Protein AF-A0A920U3R0-F1 (afdb_monomer_lite)

Foldseek 3Di:
DDDDPPDDDDPDDDPDQQCPDVVRDDDDQQDKDWDWDDDPPDIDIDIDGHHDPVRVPDDDDDDDPDDD

Structure (mmCIF, N/CA/C/O backbone):
data_AF-A0A920U3R0-F1
#
_entry.id   AF-A0A920U3R0-F1
#
loop_
_atom_site.group_PDB
_atom_site.id
_atom_site.type_symbol
_atom_site.label_atom_id
_atom_site.label_alt_id
_atom_site.label_comp_id
_atom_site.label_asym_id
_atom_site.label_entity_id
_atom_site.label_seq_id
_atom_site.pdbx_PDB_ins_code
_atom_site.Cartn_x
_atom_site.Cartn_y
_atom_site.Cartn_z
_atom_site.occupancy
_atom_site.B_iso_or_equiv
_atom_site.auth_seq_id
_atom_site.auth_comp_id
_atom_site.auth_asym_id
_atom_site.auth_atom_id
_atom_site.pdbx_PDB_model_num
ATOM 1 N N . MET A 1 1 ? -27.124 3.310 2.827 1.00 82.00 1 MET A N 1
ATOM 2 C CA . MET A 1 1 ? -26.224 2.147 2.999 1.00 82.00 1 MET A CA 1
ATOM 3 C C . MET A 1 1 ? -25.643 2.235 4.404 1.00 82.00 1 MET A C 1
ATOM 5 O O . MET A 1 1 ? -25.273 3.336 4.788 1.00 82.00 1 MET A O 1
ATOM 9 N N . THR A 1 2 ? -25.643 1.145 5.179 1.00 93.38 2 THR A N 1
ATOM 10 C CA . THR A 1 2 ? -25.270 1.139 6.611 1.00 93.38 2 THR A CA 1
ATOM 11 C C . THR A 1 2 ? -24.144 0.139 6.841 1.00 93.38 2 THR A C 1
ATOM 13 O O . THR A 1 2 ? -24.200 -0.954 6.276 1.00 93.38 2 THR A O 1
ATOM 16 N N . LEU A 1 3 ? -23.150 0.508 7.654 1.00 95.50 3 LEU A N 1
ATOM 17 C CA . LEU A 1 3 ? -22.038 -0.373 8.014 1.00 95.50 3 LEU A CA 1
ATOM 18 C C . LEU A 1 3 ? -22.497 -1.479 8.962 1.00 95.50 3 LEU A C 1
ATOM 20 O O . LEU A 1 3 ? -23.339 -1.259 9.837 1.00 95.50 3 LEU A O 1
ATOM 24 N N . LYS A 1 4 ? -21.917 -2.659 8.785 1.00 96.44 4 LYS A N 1
ATOM 25 C CA . LYS A 1 4 ? -22.127 -3.835 9.621 1.00 96.44 4 LYS A CA 1
ATOM 26 C C . LYS A 1 4 ? -20.830 -4.208 10.328 1.00 96.44 4 LYS A C 1
ATOM 28 O O . LYS A 1 4 ? -19.725 -3.873 9.903 1.00 96.44 4 LYS A O 1
ATOM 33 N N . THR A 1 5 ? -20.964 -4.909 11.445 1.00 95.94 5 THR A N 1
ATOM 34 C CA . THR A 1 5 ? -19.812 -5.444 12.170 1.00 95.94 5 THR A CA 1
ATOM 35 C C . THR A 1 5 ? -19.026 -6.396 11.274 1.00 95.94 5 THR A C 1
ATOM 37 O O . THR A 1 5 ? -19.603 -7.298 10.672 1.00 95.94 5 THR A O 1
ATOM 40 N N . GLY A 1 6 ? -17.709 -6.199 11.218 1.00 95.44 6 GLY A N 1
ATOM 41 C CA . GLY A 1 6 ? -16.807 -6.968 10.359 1.00 95.44 6 GLY A CA 1
ATOM 42 C C . GLY A 1 6 ? -16.484 -6.293 9.026 1.00 95.44 6 GLY A C 1
ATOM 43 O O . GLY A 1 6 ? -15.574 -6.754 8.341 1.00 95.44 6 GLY A O 1
ATOM 44 N N . ASP A 1 7 ? -17.153 -5.191 8.678 1.00 97.12 7 ASP A N 1
ATOM 45 C CA . ASP A 1 7 ? -16.817 -4.434 7.474 1.00 97.12 7 ASP A CA 1
ATOM 46 C C . ASP A 1 7 ? -15.414 -3.813 7.595 1.00 97.12 7 ASP A C 1
ATOM 48 O O . ASP A 1 7 ? -15.066 -3.189 8.602 1.00 97.12 7 ASP A O 1
ATOM 52 N N . ILE A 1 8 ? -14.610 -3.961 6.540 1.00 94.69 8 ILE A N 1
ATOM 53 C CA . ILE A 1 8 ? -13.264 -3.389 6.441 1.00 94.69 8 ILE A CA 1
ATOM 54 C C . ILE A 1 8 ? -13.290 -2.269 5.404 1.00 94.69 8 ILE A C 1
ATOM 56 O O . ILE A 1 8 ? -13.649 -2.489 4.249 1.00 94.69 8 ILE A O 1
ATOM 60 N N . ILE A 1 9 ? -12.865 -1.070 5.805 1.00 94.12 9 ILE A N 1
ATOM 61 C CA . ILE A 1 9 ? -12.746 0.087 4.914 1.00 94.12 9 ILE A CA 1
ATOM 62 C C . ILE A 1 9 ? -11.267 0.370 4.668 1.00 94.12 9 ILE A C 1
ATOM 64 O O . ILE A 1 9 ? -10.510 0.657 5.595 1.00 94.12 9 ILE A O 1
ATOM 68 N N . THR A 1 10 ? -10.853 0.337 3.405 1.00 94.00 10 THR A N 1
ATOM 69 C CA . THR A 1 10 ? -9.530 0.811 2.991 1.00 94.00 10 THR A CA 1
ATOM 70 C C . THR A 1 10 ? -9.613 2.300 2.669 1.00 94.00 10 THR A C 1
ATOM 72 O O . THR A 1 10 ? -10.339 2.704 1.767 1.00 94.00 10 THR A O 1
ATOM 75 N N . THR A 1 11 ? -8.854 3.132 3.382 1.00 94.00 11 THR A N 1
ATOM 76 C CA . THR A 1 11 ? -8.905 4.605 3.269 1.00 94.00 11 THR A CA 1
ATOM 77 C C . THR A 1 11 ? -8.147 5.173 2.064 1.00 94.00 11 THR A C 1
ATOM 79 O O . THR A 1 11 ? -8.015 6.387 1.922 1.00 94.00 11 THR A O 1
ATOM 82 N N . GLY A 1 12 ? -7.664 4.301 1.179 1.00 90.69 12 GLY A N 1
ATOM 83 C CA . GLY A 1 12 ? -6.870 4.657 0.011 1.00 90.69 12 GLY A CA 1
ATOM 84 C C . GLY A 1 12 ? -5.363 4.598 0.260 1.00 90.69 12 GLY A C 1
ATOM 85 O O . GLY A 1 12 ? -4.880 4.522 1.389 1.00 90.69 12 GLY A O 1
ATOM 86 N N . THR A 1 13 ? -4.607 4.596 -0.834 1.00 91.88 13 THR A N 1
ATOM 87 C CA . THR A 1 13 ? -3.141 4.595 -0.822 1.00 91.88 13 THR A CA 1
ATOM 88 C C . THR A 1 13 ? -2.639 5.981 -1.229 1.00 91.88 13 THR A C 1
ATOM 90 O O . THR A 1 13 ? -3.153 6.532 -2.208 1.00 91.88 13 THR A O 1
ATOM 93 N N . PRO A 1 14 ? -1.646 6.553 -0.523 1.00 90.94 14 PRO A N 1
ATOM 94 C CA . PRO A 1 14 ? -0.976 7.777 -0.955 1.00 90.94 14 PRO A CA 1
ATOM 95 C C . PRO A 1 14 ? -0.353 7.656 -2.355 1.00 90.94 14 PRO A C 1
ATOM 97 O O . PRO A 1 14 ? -0.308 6.584 -2.965 1.00 90.94 14 PRO A O 1
ATOM 100 N N . THR A 1 15 ? 0.163 8.766 -2.879 1.00 89.50 15 THR A N 1
ATOM 101 C CA . THR A 1 15 ? 0.930 8.759 -4.132 1.00 89.50 15 THR A CA 1
ATOM 102 C C . THR A 1 15 ? 2.193 7.895 -4.015 1.00 89.50 15 THR A C 1
ATOM 104 O O . THR A 1 15 ? 2.678 7.613 -2.922 1.00 89.50 15 THR A O 1
ATOM 107 N N . GLY A 1 16 ? 2.722 7.446 -5.158 1.00 88.31 16 GLY A N 1
ATOM 108 C CA . GLY A 1 16 ? 3.897 6.564 -5.206 1.00 88.31 16 GLY A CA 1
ATOM 109 C C . GLY A 1 16 ? 3.581 5.084 -5.432 1.00 88.31 16 GLY A C 1
ATOM 110 O O . GLY A 1 16 ? 4.487 4.257 -5.395 1.00 88.31 16 GLY A O 1
ATOM 111 N N . ALA A 1 17 ? 2.324 4.732 -5.714 1.00 89.56 17 ALA A N 1
ATOM 112 C CA . ALA A 1 17 ? 2.007 3.416 -6.258 1.00 89.56 17 ALA A CA 1
ATOM 113 C C . ALA A 1 17 ? 2.701 3.222 -7.619 1.00 89.56 17 ALA A C 1
ATOM 115 O O . ALA A 1 17 ? 2.617 4.089 -8.488 1.00 89.56 17 ALA A O 1
ATOM 116 N N . GLY A 1 18 ? 3.330 2.060 -7.811 1.00 87.69 18 GLY A N 1
ATOM 117 C CA . GLY A 1 18 ? 4.105 1.695 -9.002 1.00 87.69 18 GLY A CA 1
ATOM 118 C C . GLY A 1 18 ? 3.389 1.895 -10.347 1.00 87.69 18 GLY A C 1
ATOM 119 O O . GLY A 1 18 ? 4.011 2.246 -11.346 1.00 87.69 18 GLY A O 1
ATOM 120 N N . ALA A 1 19 ? 2.060 1.766 -10.345 1.00 88.31 19 ALA A N 1
ATOM 121 C CA . ALA A 1 19 ? 1.202 1.986 -11.508 1.00 88.31 19 ALA A CA 1
ATOM 122 C C . ALA A 1 19 ? 1.143 3.449 -11.988 1.00 88.31 19 ALA A C 1
ATOM 124 O O . ALA A 1 19 ? 0.711 3.700 -13.105 1.00 88.31 19 ALA A O 1
ATOM 125 N N . ARG A 1 20 ? 1.526 4.418 -11.144 1.00 87.50 20 ARG A N 1
ATOM 126 C CA . ARG A 1 20 ? 1.483 5.857 -11.460 1.00 87.50 20 ARG A CA 1
ATOM 127 C C . ARG A 1 20 ? 2.816 6.408 -11.986 1.00 87.50 20 ARG A C 1
ATOM 129 O O . ARG A 1 20 ? 2.928 7.617 -12.158 1.00 87.50 20 ARG A O 1
ATOM 136 N N . PHE A 1 21 ? 3.821 5.556 -12.185 1.00 89.12 21 PHE A N 1
ATOM 137 C CA . PHE A 1 21 ? 5.094 5.933 -12.805 1.00 89.12 21 PHE A CA 1
ATOM 138 C C . PHE A 1 21 ? 5.022 5.783 -14.330 1.00 89.12 21 PHE A C 1
ATOM 140 O O . PHE A 1 21 ? 4.255 4.960 -14.825 1.00 89.12 21 PHE A O 1
ATOM 147 N N . ASP A 1 22 ? 5.847 6.545 -15.052 1.00 88.94 22 ASP A N 1
ATOM 148 C CA . ASP A 1 22 ? 6.074 6.389 -16.491 1.00 88.94 22 ASP A CA 1
ATOM 149 C C . ASP A 1 22 ? 7.583 6.189 -16.750 1.00 88.94 22 ASP A C 1
ATOM 151 O O . ASP A 1 22 ?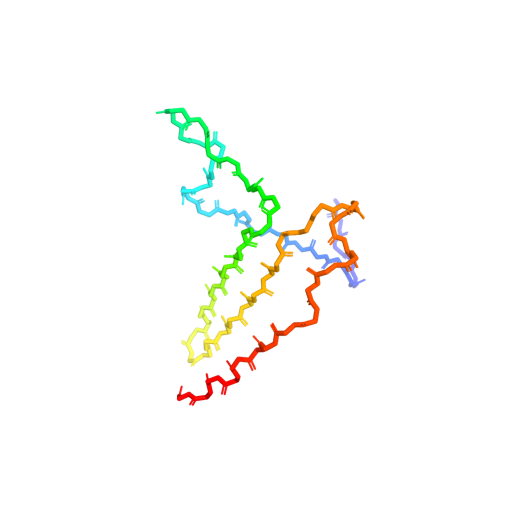 8.357 7.133 -16.559 1.00 88.94 22 ASP A O 1
ATOM 155 N N . PRO A 1 23 ? 8.040 4.967 -17.089 1.00 88.38 23 PRO A N 1
ATOM 156 C CA . PRO A 1 23 ? 7.252 3.745 -17.274 1.00 88.38 23 PRO A CA 1
ATOM 157 C C . PRO A 1 23 ? 6.717 3.155 -15.946 1.00 88.38 23 PRO A C 1
ATOM 159 O O . PRO A 1 23 ? 7.354 3.318 -14.896 1.00 88.38 23 PRO A O 1
ATOM 162 N N . PRO A 1 24 ? 5.582 2.425 -15.962 1.00 92.44 24 PRO A N 1
ATOM 163 C CA . PRO A 1 24 ? 5.032 1.783 -14.769 1.00 92.44 24 PRO A CA 1
ATOM 164 C C . PRO A 1 24 ? 5.986 0.752 -14.163 1.00 92.44 24 PRO A C 1
ATOM 166 O O . PRO A 1 24 ? 6.640 -0.013 -14.872 1.00 92.44 24 PRO A O 1
ATOM 169 N N . ARG A 1 25 ? 6.029 0.686 -12.830 1.00 92.56 25 ARG A N 1
ATOM 170 C CA . ARG A 1 25 ? 6.875 -0.256 -12.083 1.00 92.56 25 ARG A CA 1
ATOM 171 C C . ARG A 1 25 ? 6.006 -1.195 -11.261 1.00 92.56 25 ARG A C 1
ATOM 173 O O . ARG A 1 25 ? 5.512 -0.812 -10.204 1.00 92.56 25 ARG A O 1
ATOM 180 N N . PHE A 1 26 ? 5.811 -2.413 -11.746 1.00 92.56 26 PHE A N 1
ATOM 181 C CA . PHE A 1 26 ? 5.049 -3.443 -11.041 1.00 92.56 26 PHE A CA 1
ATOM 182 C C . PHE A 1 26 ? 5.958 -4.368 -10.232 1.00 92.56 26 PHE A C 1
ATOM 184 O O . PHE A 1 26 ? 7.161 -4.431 -10.473 1.00 92.56 26 PHE A O 1
ATOM 191 N N . LEU A 1 27 ? 5.357 -5.062 -9.265 1.00 91.88 27 LEU A N 1
ATOM 192 C CA . LEU A 1 27 ? 6.038 -6.075 -8.467 1.00 91.88 27 LEU A CA 1
ATOM 193 C C . LEU A 1 27 ? 6.349 -7.300 -9.328 1.00 91.88 27 LEU A C 1
ATOM 195 O O . LEU A 1 27 ? 5.504 -7.737 -10.113 1.00 91.88 27 LEU A O 1
ATOM 199 N N . VAL A 1 28 ? 7.530 -7.872 -9.132 1.00 91.50 28 VAL A N 1
ATOM 200 C CA . VAL A 1 28 ? 7.965 -9.115 -9.771 1.00 91.50 28 VAL A CA 1
ATOM 201 C C . VAL A 1 28 ? 8.260 -10.193 -8.721 1.00 91.50 28 VAL A C 1
ATOM 203 O O . VAL A 1 28 ? 8.517 -9.874 -7.556 1.00 91.50 28 VAL A O 1
ATOM 206 N N . PRO A 1 29 ? 8.211 -11.487 -9.086 1.00 92.81 29 PRO A N 1
ATOM 207 C CA . PRO A 1 29 ? 8.622 -12.560 -8.187 1.00 92.81 29 PRO A CA 1
ATOM 208 C C . PRO A 1 29 ? 10.040 -12.342 -7.643 1.00 92.81 29 PRO A C 1
ATOM 210 O O . PRO A 1 29 ? 10.958 -12.041 -8.401 1.00 92.81 29 PRO A O 1
ATOM 213 N N . GLY A 1 30 ? 10.211 -12.510 -6.333 1.00 89.75 30 GLY A N 1
ATOM 214 C CA . GLY A 1 30 ? 11.448 -12.214 -5.607 1.00 89.75 30 GLY A CA 1
ATOM 215 C C . GLY A 1 30 ? 11.432 -10.866 -4.881 1.00 89.75 30 GLY A C 1
ATOM 216 O O . GLY A 1 30 ? 12.213 -10.676 -3.946 1.00 89.75 30 GLY A O 1
ATOM 217 N N . ASP A 1 31 ? 10.516 -9.957 -5.227 1.00 93.25 31 ASP A N 1
ATOM 218 C CA . ASP A 1 31 ? 10.394 -8.680 -4.528 1.00 93.25 31 ASP A CA 1
ATOM 219 C C . ASP A 1 31 ? 9.918 -8.868 -3.083 1.00 93.25 31 ASP A C 1
ATOM 221 O 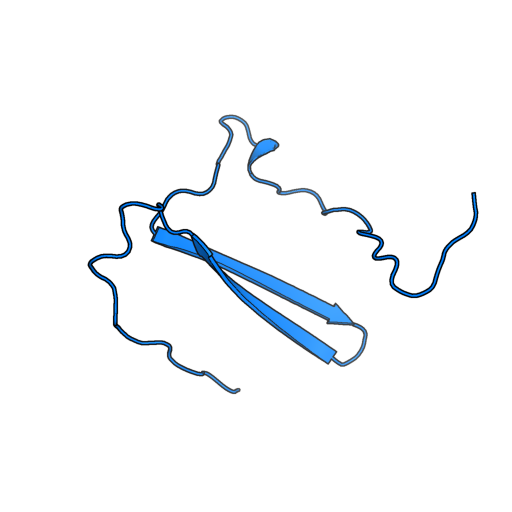O . ASP A 1 31 ? 9.101 -9.734 -2.760 1.00 93.25 31 ASP A O 1
ATOM 225 N N . THR A 1 32 ? 10.401 -8.003 -2.192 1.00 93.88 32 THR A N 1
ATOM 226 C CA . THR A 1 32 ? 9.906 -7.908 -0.815 1.00 93.88 32 THR A CA 1
ATOM 227 C C . THR A 1 32 ? 9.291 -6.534 -0.587 1.00 93.88 32 THR A C 1
ATOM 229 O O . THR A 1 32 ? 9.980 -5.514 -0.587 1.00 93.88 32 THR A O 1
ATOM 232 N N . LEU A 1 33 ? 7.982 -6.505 -0.351 1.00 92.56 33 LEU A N 1
ATOM 233 C CA . LEU A 1 33 ? 7.238 -5.303 -0.009 1.00 92.56 33 LEU A CA 1
ATOM 234 C C . LEU A 1 33 ? 7.335 -5.042 1.495 1.00 92.56 33 LEU A C 1
ATOM 236 O O . LEU A 1 33 ? 6.940 -5.876 2.310 1.00 92.56 33 LEU A O 1
ATOM 240 N N . ARG A 1 34 ? 7.808 -3.849 1.864 1.00 95.31 34 ARG A N 1
ATOM 241 C CA . ARG A 1 34 ? 7.771 -3.334 3.238 1.00 95.31 34 ARG A CA 1
ATOM 242 C C . ARG A 1 34 ? 6.735 -2.226 3.348 1.00 95.31 34 ARG A C 1
ATOM 244 O O . ARG A 1 34 ? 6.916 -1.158 2.771 1.00 95.31 34 ARG A O 1
ATOM 251 N N . SER A 1 35 ? 5.709 -2.437 4.164 1.00 91.44 35 SER A N 1
ATOM 252 C CA . SER A 1 35 ? 4.767 -1.386 4.548 1.00 91.44 35 SER A CA 1
ATOM 253 C C . SER A 1 35 ? 4.962 -1.017 6.013 1.00 91.44 35 SER A C 1
ATOM 255 O O . SER A 1 35 ? 5.131 -1.886 6.868 1.00 91.44 35 SER A O 1
ATOM 257 N N . ARG A 1 36 ? 4.959 0.282 6.315 1.00 93.06 36 ARG A N 1
ATOM 258 C CA . ARG A 1 36 ? 5.005 0.796 7.685 1.00 93.06 36 ARG A CA 1
ATOM 259 C C . ARG A 1 36 ? 3.881 1.782 7.899 1.00 93.06 36 ARG A C 1
ATOM 261 O O . ARG A 1 36 ? 3.707 2.700 7.106 1.00 93.06 36 ARG A O 1
ATOM 268 N N . CYS A 1 37 ? 3.169 1.612 9.000 1.00 90.94 37 CYS A N 1
ATOM 269 C CA . CYS A 1 37 ? 2.141 2.540 9.429 1.00 90.94 37 CYS A CA 1
ATOM 270 C C . CYS A 1 37 ? 2.401 2.914 10.882 1.00 90.94 37 CYS A C 1
ATOM 272 O O . CYS A 1 37 ? 2.608 2.040 11.728 1.00 90.94 37 CYS A O 1
ATOM 274 N N . ARG A 1 38 ? 2.403 4.216 11.159 1.00 93.75 38 ARG A N 1
ATOM 275 C CA . ARG A 1 38 ? 2.462 4.740 12.517 1.00 93.75 38 ARG A CA 1
ATOM 276 C C . ARG A 1 38 ? 1.112 5.340 12.868 1.00 93.75 38 ARG A C 1
ATOM 278 O O . ARG A 1 38 ? 0.590 6.146 12.105 1.00 93.75 38 ARG A O 1
ATOM 285 N N . VAL A 1 39 ? 0.585 4.973 14.027 1.00 89.62 39 VAL A N 1
ATOM 286 C CA . VAL A 1 39 ? -0.617 5.579 14.597 1.00 89.62 39 VAL A CA 1
ATOM 287 C C . VAL A 1 39 ? -0.252 6.104 15.971 1.00 89.62 39 VAL A C 1
ATOM 289 O O . VAL A 1 39 ? -0.024 5.321 16.892 1.00 89.62 39 VAL A O 1
ATOM 292 N N . SER A 1 40 ? -0.171 7.432 16.085 1.00 90.31 40 SER A N 1
ATOM 293 C CA . SER A 1 40 ? 0.298 8.116 17.291 1.00 90.31 40 SER A CA 1
ATOM 294 C C . SER A 1 40 ? 1.658 7.556 17.753 1.00 90.31 40 SER A C 1
ATOM 296 O O . SER A 1 40 ? 2.680 7.748 17.083 1.00 90.31 40 SER A O 1
ATOM 298 N N . GLU A 1 41 ? 1.684 6.797 18.844 1.00 88.62 41 GLU A N 1
ATOM 299 C CA . GLU A 1 41 ? 2.894 6.231 19.442 1.00 88.62 41 GLU A CA 1
ATOM 300 C C . GLU A 1 41 ? 3.276 4.851 18.890 1.00 88.62 41 GLU A C 1
ATOM 302 O O . GLU A 1 41 ? 4.409 4.411 19.064 1.00 88.62 41 GLU A O 1
ATOM 307 N N . ILE A 1 42 ? 2.375 4.174 18.174 1.00 86.56 42 ILE A N 1
ATOM 308 C CA . ILE A 1 42 ? 2.584 2.792 17.733 1.00 86.56 42 ILE A CA 1
ATOM 309 C C . ILE A 1 42 ? 3.082 2.769 16.292 1.00 86.56 42 ILE A C 1
ATOM 311 O O . ILE A 1 42 ? 2.384 3.219 15.385 1.00 86.56 42 ILE A O 1
ATOM 315 N N . LEU A 1 43 ? 4.250 2.166 16.062 1.00 89.81 43 LEU A N 1
ATOM 316 C CA . LEU A 1 43 ? 4.745 1.825 14.729 1.00 89.81 43 LEU A CA 1
ATOM 317 C C . LEU A 1 43 ? 4.514 0.338 14.447 1.00 89.81 43 LEU A C 1
ATOM 319 O O . LEU A 1 43 ? 4.987 -0.524 15.181 1.00 89.81 43 LEU A O 1
ATOM 323 N N . LYS A 1 44 ? 3.833 0.035 13.342 1.00 91.88 44 LYS A N 1
ATOM 324 C CA . LYS A 1 44 ? 3.675 -1.326 12.821 1.00 91.88 44 LYS A CA 1
ATOM 325 C C . LYS A 1 44 ? 4.375 -1.454 11.479 1.00 91.88 44 LYS A C 1
ATOM 327 O O . LYS A 1 44 ? 4.281 -0.569 10.628 1.00 91.88 44 LYS A O 1
ATOM 332 N N . THR A 1 45 ? 5.068 -2.574 11.300 1.00 92.50 45 THR A N 1
ATOM 333 C CA . THR A 1 45 ? 5.716 -2.945 10.039 1.00 92.50 45 THR A CA 1
ATOM 334 C C . THR A 1 45 ? 5.127 -4.257 9.547 1.00 92.50 45 THR A C 1
ATOM 336 O O . THR A 1 45 ? 5.009 -5.204 10.316 1.00 92.50 45 THR A O 1
ATOM 339 N N . MET A 1 46 ? 4.796 -4.308 8.262 1.00 92.56 46 MET A N 1
ATOM 340 C CA . MET A 1 46 ? 4.392 -5.513 7.555 1.00 92.56 46 MET A CA 1
ATOM 341 C C . MET A 1 46 ? 5.372 -5.771 6.416 1.00 92.56 46 MET A C 1
ATOM 343 O O . MET A 1 46 ? 5.742 -4.851 5.683 1.00 92.56 46 MET A O 1
ATOM 347 N N . TRP A 1 47 ? 5.760 -7.031 6.271 1.00 92.88 47 TRP A N 1
ATOM 348 C CA . TRP A 1 47 ? 6.594 -7.512 5.180 1.00 92.88 47 TRP A CA 1
ATOM 349 C C . TRP A 1 47 ? 5.806 -8.541 4.378 1.00 92.88 47 TRP A C 1
ATOM 351 O O . TRP A 1 47 ? 5.149 -9.399 4.964 1.00 92.88 47 TRP A O 1
ATOM 361 N N . SER A 1 48 ? 5.865 -8.456 3.054 1.00 90.06 48 SER A N 1
ATOM 362 C CA . SER A 1 48 ? 5.265 -9.438 2.152 1.00 90.06 48 SER A CA 1
ATOM 363 C C . SER A 1 48 ? 6.267 -9.790 1.062 1.00 90.06 48 SER A C 1
ATOM 365 O O . SER A 1 48 ? 6.823 -8.899 0.422 1.00 90.06 48 SER A O 1
ATOM 367 N N . ARG A 1 49 ? 6.527 -11.086 0.881 1.00 92.12 49 ARG A N 1
ATOM 368 C CA . ARG A 1 49 ? 7.349 -11.596 -0.217 1.00 92.12 49 ARG A CA 1
ATOM 369 C C . ARG A 1 49 ? 6.442 -11.881 -1.409 1.00 92.12 49 ARG A C 1
ATOM 371 O O . ARG A 1 49 ? 5.427 -12.553 -1.254 1.00 92.12 49 ARG A O 1
ATOM 378 N N . ILE A 1 50 ? 6.824 -11.387 -2.579 1.00 90.75 50 ILE A N 1
ATOM 379 C CA . ILE A 1 50 ? 6.125 -11.641 -3.833 1.00 90.75 50 ILE A CA 1
ATOM 380 C C . ILE A 1 50 ? 6.718 -12.902 -4.444 1.00 90.75 50 ILE A C 1
ATOM 382 O O . ILE A 1 50 ? 7.897 -12.942 -4.790 1.00 90.75 50 ILE A O 1
ATOM 386 N N . THR A 1 51 ? 5.912 -13.950 -4.550 1.00 88.12 51 THR A N 1
ATOM 387 C CA . THR A 1 51 ? 6.307 -15.224 -5.153 1.00 88.12 51 THR A CA 1
ATOM 388 C C . THR A 1 51 ? 5.528 -15.450 -6.441 1.00 88.12 51 THR A C 1
ATOM 390 O O . THR A 1 51 ? 4.409 -14.964 -6.615 1.00 88.12 51 THR A O 1
ATOM 393 N N . HIS A 1 52 ? 6.137 -16.173 -7.379 1.00 84.75 52 HIS A N 1
ATOM 394 C CA . HIS A 1 52 ? 5.393 -16.757 -8.488 1.00 84.75 52 HIS A CA 1
ATOM 395 C C . HIS A 1 52 ? 4.811 -18.096 -8.016 1.00 84.75 52 HIS A C 1
ATOM 397 O O . HIS A 1 52 ? 5.529 -18.818 -7.317 1.00 84.75 52 HIS A O 1
ATOM 403 N N . PRO A 1 53 ? 3.583 -18.479 -8.406 1.00 77.38 53 PRO A N 1
ATOM 404 C CA . PRO A 1 53 ? 3.019 -19.785 -8.054 1.00 77.38 53 PRO A CA 1
ATOM 405 C C . PRO A 1 53 ? 3.940 -20.964 -8.426 1.00 77.38 53 PRO A C 1
ATOM 407 O O . PRO A 1 53 ? 4.002 -21.934 -7.680 1.00 77.38 53 PRO A O 1
ATOM 410 N N . ASP A 1 54 ? 4.743 -20.848 -9.493 1.00 71.00 54 ASP A N 1
ATOM 411 C CA . ASP A 1 54 ? 5.699 -21.900 -9.889 1.00 71.00 54 ASP A CA 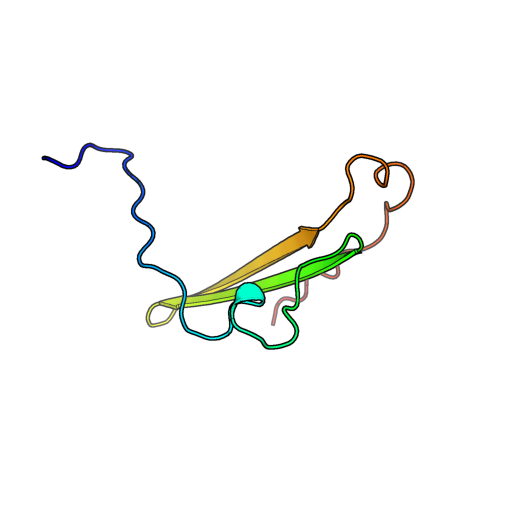1
ATOM 412 C C . ASP A 1 54 ? 7.082 -21.810 -9.207 1.00 71.00 54 ASP A C 1
ATOM 414 O O . ASP A 1 54 ? 7.922 -22.694 -9.377 1.00 71.00 54 ASP A O 1
ATOM 418 N N . SER A 1 55 ? 7.352 -20.754 -8.429 1.00 59.62 55 SER A N 1
ATOM 419 C CA . SER A 1 55 ? 8.662 -20.514 -7.789 1.00 59.62 55 SER A CA 1
ATOM 420 C C . SER A 1 55 ? 8.836 -21.178 -6.416 1.00 59.62 55 SER A C 1
ATOM 422 O O . SER A 1 55 ? 9.945 -21.197 -5.882 1.00 59.62 55 SER A O 1
ATOM 424 N N . ASP A 1 56 ? 7.778 -21.783 -5.869 1.00 56.94 56 ASP A N 1
ATOM 425 C CA . ASP A 1 56 ? 7.710 -22.280 -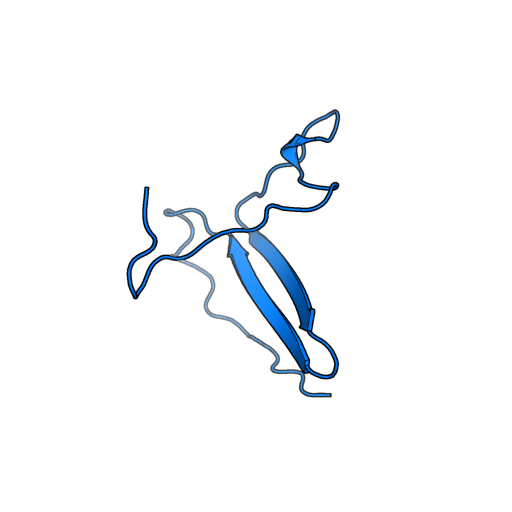4.483 1.00 56.94 56 ASP A CA 1
ATOM 426 C C . ASP A 1 56 ? 8.529 -23.565 -4.220 1.00 56.94 56 ASP A C 1
ATOM 428 O O . ASP A 1 56 ? 8.432 -24.189 -3.169 1.00 56.94 56 ASP A O 1
ATOM 432 N N . ARG A 1 57 ? 9.373 -23.994 -5.173 1.00 51.19 57 ARG A N 1
ATOM 433 C CA . ARG A 1 57 ? 10.253 -25.167 -5.008 1.00 51.19 57 ARG A CA 1
ATOM 434 C C . ARG A 1 57 ? 11.655 -24.859 -4.478 1.00 51.19 57 ARG A C 1
ATOM 436 O O . ARG A 1 57 ? 12.411 -25.799 -4.252 1.00 51.19 57 ARG A O 1
ATOM 443 N N . LYS A 1 58 ? 12.039 -23.592 -4.283 1.00 46.34 58 LYS A N 1
ATOM 444 C CA . LYS A 1 58 ? 13.358 -23.233 -3.720 1.00 46.34 58 LYS A CA 1
ATOM 445 C C . LYS A 1 58 ? 13.348 -21.863 -3.038 1.00 46.34 58 LYS A C 1
ATOM 447 O O . LYS A 1 58 ? 13.797 -20.900 -3.649 1.00 46.34 58 LYS A O 1
ATOM 452 N N . THR A 1 59 ? 12.897 -21.743 -1.789 1.00 44.56 59 THR A N 1
ATOM 453 C CA . THR A 1 59 ? 13.466 -20.749 -0.844 1.00 44.56 59 THR A CA 1
ATOM 454 C C . THR A 1 59 ? 13.007 -20.988 0.601 1.00 44.56 59 THR A C 1
ATOM 456 O O . THR A 1 59 ? 12.354 -20.150 1.216 1.00 44.56 59 THR A O 1
ATOM 459 N N . GLU A 1 60 ? 13.402 -22.117 1.190 1.00 48.22 60 GLU A N 1
ATOM 460 C CA . GLU A 1 60 ? 13.694 -22.106 2.626 1.00 48.22 60 GLU A CA 1
ATOM 461 C C . GLU A 1 60 ? 15.056 -21.431 2.796 1.00 48.22 60 GLU A C 1
ATOM 463 O O . GLU A 1 60 ? 16.066 -22.059 2.514 1.00 48.22 60 GLU A O 1
ATOM 468 N N . GLU A 1 61 ? 15.088 -20.148 3.173 1.00 40.59 61 GLU A N 1
ATOM 469 C CA . GLU A 1 61 ? 16.157 -19.612 4.028 1.00 40.59 61 GLU A CA 1
ATOM 470 C C . GLU A 1 61 ? 15.874 -18.168 4.514 1.00 40.59 61 GLU A C 1
ATOM 472 O O . GLU A 1 61 ? 15.621 -17.246 3.735 1.00 40.59 61 GLU A O 1
ATOM 477 N N . ILE A 1 62 ? 15.967 -18.036 5.847 1.00 42.62 62 ILE A N 1
ATOM 478 C CA . ILE A 1 62 ? 16.368 -16.902 6.710 1.00 42.62 62 ILE A CA 1
ATOM 479 C C . ILE A 1 62 ? 15.567 -15.583 6.706 1.00 42.62 62 ILE A C 1
ATOM 481 O O . ILE A 1 62 ? 15.779 -14.669 5.912 1.00 42.62 62 ILE A O 1
ATOM 485 N N . HIS A 1 63 ? 14.749 -15.422 7.755 1.00 42.69 63 HIS A N 1
ATOM 486 C CA . HIS A 1 63 ? 14.331 -14.130 8.308 1.00 42.69 63 HIS A CA 1
ATOM 487 C C . HIS A 1 63 ? 15.284 -13.718 9.446 1.00 42.69 63 HIS A C 1
ATOM 489 O O . HIS A 1 63 ? 15.396 -14.473 10.412 1.00 42.69 63 HIS A O 1
ATOM 495 N N . PRO A 1 64 ? 15.898 -12.519 9.443 1.00 46.66 64 PRO A N 1
ATOM 496 C CA . PRO A 1 64 ? 16.414 -11.941 10.672 1.00 46.66 64 PRO A CA 1
ATOM 497 C C . PRO A 1 64 ? 15.308 -11.111 11.335 1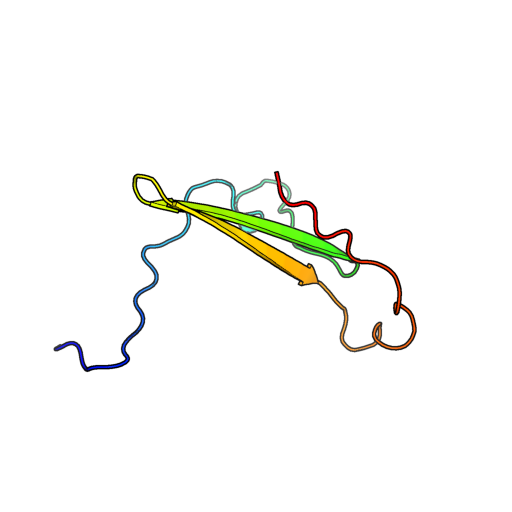.00 46.66 64 PRO A C 1
ATOM 499 O O . PRO A 1 64 ? 14.915 -10.045 10.852 1.00 46.66 64 PRO A O 1
ATOM 502 N N . THR A 1 65 ? 14.798 -11.609 12.459 1.00 46.38 65 THR A N 1
ATOM 503 C CA . THR A 1 65 ? 14.007 -10.829 13.416 1.00 46.38 65 THR A CA 1
ATOM 504 C C . THR A 1 65 ? 14.906 -9.740 13.999 1.00 46.38 65 THR A C 1
ATOM 506 O O . THR A 1 65 ? 15.639 -9.988 14.949 1.00 46.38 65 THR A O 1
ATOM 509 N N . HIS A 1 66 ? 14.883 -8.532 13.436 1.00 41.41 66 HIS A N 1
ATOM 510 C CA . HIS A 1 66 ? 15.493 -7.373 14.087 1.00 41.41 66 HIS A CA 1
ATOM 511 C C . HIS A 1 66 ? 14.427 -6.592 14.854 1.00 41.41 66 HIS A C 1
ATOM 513 O O . HIS A 1 66 ? 13.709 -5.760 14.297 1.00 41.41 66 HIS A O 1
ATOM 519 N N . THR A 1 67 ? 14.353 -6.906 16.14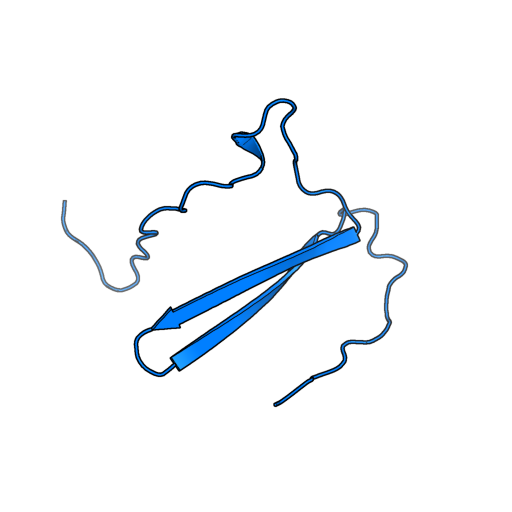7 1.00 35.25 67 THR A N 1
ATOM 520 C CA . THR A 1 67 ? 13.966 -5.980 17.214 1.00 35.25 67 THR A CA 1
ATOM 521 C C . THR A 1 67 ? 15.074 -4.941 17.363 1.00 35.25 67 THR A C 1
ATOM 523 O O . THR A 1 67 ? 16.214 -5.318 17.625 1.00 35.25 67 THR A O 1
ATOM 526 N N . VAL A 1 68 ? 14.729 -3.661 17.223 1.00 40.03 68 VAL A N 1
ATOM 527 C CA . VAL A 1 68 ? 15.326 -2.544 17.972 1.00 40.03 68 VAL A CA 1
ATOM 528 C C . VAL A 1 68 ? 14.193 -1.591 18.319 1.00 40.03 68 VAL A C 1
ATOM 530 O O . VAL A 1 68 ? 13.400 -1.292 17.393 1.00 40.03 68 VAL A O 1
#

pLDDT: mean 81.51, std 18.78, range [35.25, 97.12]

Sequence (68 aa):
MTLKTGDIITTGTPTGAGARFDPPRFLVPGDTLRSRCRVSEILKTMWSRITHPDSDRKTEEIHPTHTV

Radius of gyration: 16.78 Å; chains: 1; bounding box: 43×34×37 Å

Secondary structure (DSSP, 8-state):
----TT--------S--GGGSSS-----TT-EEEEEEEETTEEEEEEEE---GGGTTS----------